Protein AF-A0A512J7B9-F1 (afdb_monomer)

Mean predicted aligned error: 11.19 Å

Foldseek 3Di:
DDDDDPDDPPPPPPLDPLVVLQVVLVVQLVVLCVQLVCLCPVPDPPSVVSNVVSNVVSVVSNVVSVVSSVVVVVVVPDPDVVVVVVVVD

Radius of gyration: 21.42 Å; Cα contacts (8 Å, |Δi|>4): 48; chains: 1; bounding box: 55×28×59 Å

Structure (mmCIF, N/CA/C/O backbone):
data_AF-A0A512J7B9-F1
#
_entry.id   AF-A0A512J7B9-F1
#
loop_
_atom_site.group_PDB
_atom_site.id
_atom_site.type_symbol
_atom_site.label_atom_id
_atom_site.label_alt_id
_atom_site.label_comp_id
_atom_site.label_asym_id
_atom_site.label_entity_id
_atom_site.label_seq_id
_atom_site.pdbx_PDB_ins_code
_atom_site.Cartn_x
_atom_site.Cartn_y
_atom_site.Cartn_z
_atom_site.occupancy
_atom_site.B_iso_or_equiv
_atom_site.auth_seq_id
_atom_site.auth_comp_id
_atom_site.auth_asym_id
_atom_site.auth_atom_id
_atom_site.pdbx_PDB_model_num
ATOM 1 N N . MET A 1 1 ? 42.222 -19.514 12.273 1.00 53.84 1 MET A N 1
ATOM 2 C CA . MET A 1 1 ? 40.834 -19.005 12.286 1.00 53.84 1 MET A CA 1
ATOM 3 C C . MET A 1 1 ? 40.562 -18.372 10.932 1.00 53.84 1 MET A C 1
ATOM 5 O O . MET A 1 1 ? 41.147 -17.340 10.642 1.00 53.84 1 MET A O 1
ATOM 9 N N . ALA A 1 2 ? 39.798 -19.042 10.068 1.00 57.25 2 ALA A N 1
ATOM 10 C CA . ALA A 1 2 ? 39.449 -18.520 8.748 1.00 57.25 2 ALA A CA 1
ATOM 11 C C . ALA A 1 2 ? 38.262 -17.555 8.880 1.00 57.25 2 ALA A C 1
ATOM 13 O O . ALA A 1 2 ? 37.232 -17.926 9.440 1.00 57.25 2 ALA A O 1
ATOM 14 N N . MET A 1 3 ? 38.426 -16.318 8.409 1.00 64.81 3 MET A N 1
ATOM 15 C CA . MET A 1 3 ? 37.335 -15.345 8.317 1.00 64.81 3 MET A CA 1
ATOM 16 C C . MET A 1 3 ? 36.333 -15.807 7.247 1.00 64.81 3 MET A C 1
ATOM 18 O O . MET A 1 3 ? 36.772 -16.224 6.172 1.00 64.81 3 MET A O 1
ATOM 22 N N . PRO A 1 4 ? 35.013 -15.747 7.498 1.00 69.62 4 PRO A N 1
ATOM 23 C CA . PRO A 1 4 ? 34.022 -16.063 6.479 1.00 69.62 4 PRO A CA 1
ATOM 24 C C . PRO A 1 4 ? 34.103 -15.038 5.342 1.00 69.62 4 PRO A C 1
ATOM 26 O O . PRO A 1 4 ? 34.229 -13.836 5.582 1.00 69.62 4 PRO A O 1
ATOM 29 N N . ALA A 1 5 ? 34.058 -15.534 4.106 1.00 72.88 5 ALA A N 1
ATOM 30 C CA . ALA A 1 5 ? 34.068 -14.714 2.901 1.00 72.88 5 ALA A CA 1
ATOM 31 C C . ALA A 1 5 ? 32.937 -13.663 2.939 1.00 72.88 5 ALA A C 1
ATOM 33 O O . ALA A 1 5 ? 31.844 -13.972 3.426 1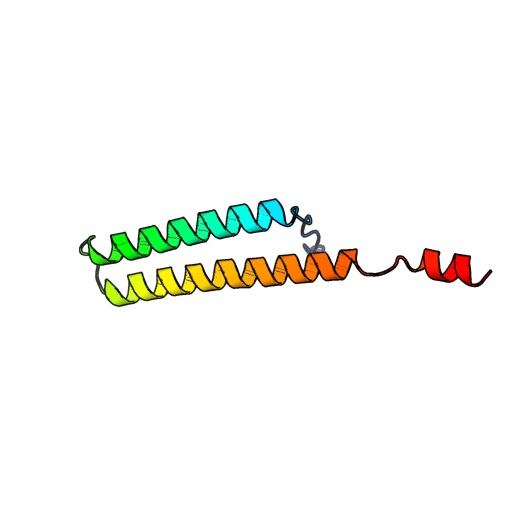.00 72.88 5 ALA A O 1
ATOM 34 N N . PRO A 1 6 ? 33.166 -12.435 2.435 1.00 69.81 6 PRO A N 1
ATOM 35 C CA . PRO A 1 6 ? 32.110 -11.437 2.336 1.00 69.81 6 PRO A CA 1
ATOM 36 C C . PRO A 1 6 ? 30.977 -11.982 1.460 1.00 69.81 6 PRO A C 1
ATOM 38 O O . PRO A 1 6 ? 31.218 -12.489 0.364 1.00 69.81 6 PRO A O 1
ATOM 41 N N . LEU A 1 7 ? 29.745 -11.899 1.969 1.00 69.75 7 LEU A N 1
ATOM 42 C CA . LEU A 1 7 ? 28.543 -12.265 1.224 1.00 69.75 7 LEU A CA 1
ATOM 43 C C . LEU A 1 7 ? 28.521 -11.494 -0.108 1.00 69.75 7 LEU A C 1
ATOM 45 O O . LEU A 1 7 ? 28.812 -10.293 -0.106 1.00 69.75 7 LEU A O 1
ATOM 49 N N . PRO A 1 8 ? 28.186 -12.146 -1.237 1.00 63.28 8 PRO A N 1
ATOM 50 C CA . PRO A 1 8 ? 28.045 -11.442 -2.502 1.00 63.28 8 PRO A CA 1
ATOM 51 C C . PRO A 1 8 ? 26.972 -10.353 -2.354 1.00 63.28 8 PRO A C 1
ATOM 53 O O . PRO A 1 8 ? 25.969 -10.575 -1.667 1.00 63.28 8 PRO A O 1
ATOM 56 N N . PRO A 1 9 ? 27.159 -9.169 -2.963 1.00 58.81 9 PRO A N 1
ATOM 57 C CA . PRO A 1 9 ? 26.160 -8.120 -2.886 1.00 58.81 9 PRO A CA 1
ATOM 58 C C . PRO A 1 9 ? 24.880 -8.630 -3.556 1.00 58.81 9 PRO A C 1
ATOM 60 O O . PRO A 1 9 ? 24.911 -9.087 -4.698 1.00 58.81 9 PRO A O 1
ATOM 63 N N . SER A 1 10 ? 23.759 -8.563 -2.836 1.00 56.41 10 SER A N 1
ATOM 64 C CA . SER A 1 10 ? 22.416 -8.999 -3.252 1.00 56.41 10 SER A CA 1
ATOM 65 C C . SER A 1 10 ? 21.820 -8.169 -4.407 1.00 56.41 10 SER A C 1
ATOM 67 O O . SER A 1 10 ? 20.617 -7.937 -4.465 1.00 56.41 10 SER A O 1
ATOM 69 N N . SER A 1 11 ? 22.654 -7.682 -5.323 1.00 50.62 11 SER A N 1
ATOM 70 C CA . SER A 1 11 ? 22.346 -6.701 -6.365 1.00 50.62 11 SER A CA 1
ATOM 71 C C . SER A 1 11 ? 21.714 -7.305 -7.615 1.00 50.62 11 SER A C 1
ATOM 73 O O . SER A 1 11 ? 21.778 -6.701 -8.679 1.00 50.62 11 SER A O 1
ATOM 75 N N . GLN A 1 12 ? 21.117 -8.488 -7.522 1.00 48.34 12 GLN A N 1
ATOM 76 C CA . GLN A 1 12 ? 20.246 -8.991 -8.578 1.00 48.34 12 GLN A CA 1
ATOM 77 C C . GLN A 1 12 ? 18.820 -8.628 -8.187 1.00 48.34 12 GLN A C 1
ATOM 79 O O . GLN A 1 12 ? 18.031 -9.456 -7.745 1.00 48.34 12 GLN A O 1
ATOM 84 N N . ILE A 1 13 ? 18.513 -7.334 -8.287 1.00 55.28 13 ILE A N 1
ATOM 85 C CA . ILE A 1 13 ? 17.122 -6.911 -8.382 1.00 55.28 13 ILE A CA 1
ATOM 86 C C . ILE A 1 13 ? 16.679 -7.435 -9.742 1.00 55.28 13 ILE A C 1
ATOM 88 O O . ILE A 1 13 ? 16.980 -6.814 -10.759 1.00 55.28 13 ILE A O 1
ATOM 92 N N . GLU A 1 14 ? 16.048 -8.609 -9.769 1.00 53.38 14 GLU A N 1
ATOM 93 C CA . GLU A 1 14 ? 15.297 -9.040 -10.942 1.00 53.38 14 GLU A CA 1
ATOM 94 C C . GLU A 1 14 ? 14.397 -7.870 -11.337 1.00 53.38 14 GLU A C 1
ATOM 96 O O . GLU A 1 14 ? 13.564 -7.404 -10.549 1.00 53.38 14 GLU A O 1
ATOM 101 N N . THR A 1 15 ? 14.642 -7.320 -12.522 1.00 57.94 15 THR A N 1
ATOM 102 C CA . THR A 1 15 ? 13.871 -6.217 -13.073 1.00 57.94 15 THR A CA 1
ATOM 103 C C . THR A 1 15 ? 12.475 -6.744 -13.368 1.00 57.94 15 THR A C 1
ATOM 105 O O . THR A 1 15 ? 12.188 -7.296 -14.427 1.00 57.94 15 THR A O 1
ATOM 108 N N . LEU A 1 16 ? 11.593 -6.637 -12.374 1.00 67.19 16 LEU A N 1
ATOM 109 C CA . LEU A 1 16 ? 10.180 -6.909 -12.567 1.00 67.19 16 LEU A CA 1
ATOM 110 C C . LEU A 1 16 ? 9.653 -5.918 -13.610 1.00 67.19 16 LEU A C 1
ATOM 112 O O . LEU A 1 16 ? 9.851 -4.718 -13.421 1.00 67.19 16 LEU A O 1
ATOM 116 N N . PRO A 1 17 ? 8.929 -6.382 -14.643 1.00 80.00 17 PRO A N 1
ATOM 117 C CA . PRO A 1 17 ? 8.309 -5.511 -15.628 1.00 80.00 17 PRO A CA 1
ATOM 118 C C . PRO A 1 17 ? 7.579 -4.334 -14.968 1.00 80.00 17 PRO A C 1
ATOM 120 O O . PRO A 1 17 ? 6.771 -4.549 -14.055 1.00 80.00 17 PRO A O 1
ATOM 123 N N . ALA A 1 18 ? 7.778 -3.111 -15.467 1.00 83.06 18 ALA A N 1
ATOM 124 C CA . ALA A 1 18 ? 7.122 -1.893 -14.970 1.00 83.06 18 ALA A CA 1
ATOM 125 C C . ALA A 1 18 ? 5.608 -2.054 -14.694 1.00 83.06 18 ALA A C 1
ATOM 127 O O . ALA A 1 18 ? 5.068 -1.516 -13.721 1.00 83.06 18 ALA A O 1
ATOM 128 N N . ALA A 1 19 ? 4.905 -2.831 -15.528 1.00 83.31 19 ALA A N 1
ATOM 129 C CA . ALA A 1 19 ? 3.486 -3.140 -15.357 1.00 83.31 19 ALA A CA 1
ATOM 130 C C . ALA A 1 19 ? 3.186 -3.919 -14.059 1.00 83.31 19 ALA A C 1
ATOM 132 O O . ALA A 1 19 ? 2.221 -3.597 -13.361 1.00 83.31 19 ALA A O 1
ATOM 133 N N . LEU A 1 20 ? 4.026 -4.897 -13.701 1.00 89.25 20 LEU A N 1
ATOM 134 C CA . LEU A 1 20 ? 3.907 -5.663 -12.457 1.00 89.25 20 LEU A CA 1
ATOM 135 C C . LEU A 1 20 ? 4.222 -4.794 -11.237 1.00 89.25 20 LEU A C 1
ATOM 137 O O . LEU A 1 20 ? 3.474 -4.829 -10.257 1.00 89.25 20 LEU A O 1
ATOM 141 N N . VAL A 1 21 ? 5.260 -3.954 -11.317 1.00 90.19 21 VAL A N 1
ATOM 142 C CA . VAL A 1 21 ? 5.610 -2.994 -10.253 1.00 90.19 21 VAL A CA 1
ATOM 143 C C . VAL A 1 21 ? 4.435 -2.055 -9.974 1.00 90.19 21 VAL A C 1
ATOM 145 O O . VAL A 1 21 ? 4.033 -1.871 -8.822 1.00 90.19 21 VAL A O 1
ATOM 148 N N . ARG A 1 22 ? 3.817 -1.511 -11.029 1.00 91.94 22 ARG A N 1
ATOM 149 C CA . ARG A 1 22 ? 2.635 -0.650 -10.909 1.00 91.94 22 ARG A CA 1
ATOM 150 C C . ARG A 1 22 ? 1.446 -1.392 -10.306 1.00 91.94 22 ARG A C 1
ATOM 152 O O . ARG A 1 22 ? 0.828 -0.875 -9.375 1.00 91.94 22 ARG A O 1
ATOM 159 N N . ALA A 1 23 ? 1.118 -2.579 -10.818 1.00 93.75 23 ALA A N 1
ATOM 160 C CA . ALA A 1 23 ? -0.012 -3.367 -10.332 1.00 93.75 23 ALA A CA 1
ATOM 161 C C . ALA A 1 23 ? 0.133 -3.683 -8.837 1.00 93.75 23 ALA A C 1
ATOM 163 O O . ALA A 1 23 ? -0.805 -3.481 -8.059 1.00 93.75 23 ALA A O 1
ATOM 164 N N . ARG A 1 24 ? 1.337 -4.087 -8.415 1.00 95.12 24 ARG A N 1
ATOM 165 C CA . ARG A 1 24 ? 1.627 -4.369 -7.011 1.00 95.12 24 ARG A CA 1
ATOM 166 C C . ARG A 1 24 ? 1.508 -3.124 -6.139 1.00 95.12 24 ARG A C 1
ATOM 168 O O . ARG A 1 24 ? 0.829 -3.162 -5.116 1.00 95.12 24 ARG A O 1
ATOM 175 N N . ALA A 1 25 ? 2.093 -2.010 -6.573 1.00 96.38 25 ALA A N 1
ATOM 176 C CA . ALA A 1 25 ? 2.035 -0.751 -5.839 1.00 96.38 25 ALA A CA 1
ATOM 177 C C . ALA A 1 25 ? 0.596 -0.246 -5.649 1.00 96.38 25 ALA A C 1
ATOM 179 O O . ALA A 1 25 ? 0.248 0.251 -4.577 1.00 96.38 25 ALA A O 1
ATOM 180 N N . VAL A 1 26 ? -0.264 -0.404 -6.661 1.00 97.31 26 VAL A N 1
ATOM 181 C CA . VAL A 1 26 ? -1.692 -0.063 -6.566 1.00 97.31 26 VAL A CA 1
ATOM 182 C C . VAL A 1 26 ? -2.414 -0.977 -5.574 1.00 97.31 26 VAL A C 1
ATOM 184 O O . VAL A 1 26 ? -3.181 -0.480 -4.746 1.00 97.31 26 VAL A O 1
ATOM 187 N N . ALA A 1 27 ? -2.156 -2.287 -5.611 1.00 98.06 27 ALA A N 1
ATOM 188 C CA . ALA A 1 27 ? -2.744 -3.239 -4.670 1.00 98.06 27 ALA A CA 1
ATOM 189 C C . ALA A 1 27 ? -2.353 -2.920 -3.214 1.00 98.06 27 ALA A C 1
ATOM 191 O O . ALA A 1 27 ? -3.225 -2.809 -2.346 1.00 98.06 27 ALA A O 1
ATOM 192 N N . ASP A 1 28 ? -1.065 -2.679 -2.959 1.00 97.88 28 ASP A N 1
ATOM 193 C CA . ASP A 1 28 ? -0.555 -2.331 -1.631 1.00 97.88 28 ASP A CA 1
ATOM 194 C C . ASP A 1 28 ? -1.110 -0.977 -1.153 1.00 97.88 28 ASP A C 1
ATOM 196 O O . ASP A 1 28 ? -1.573 -0.851 -0.015 1.00 97.88 28 ASP A O 1
ATOM 200 N N . ALA A 1 29 ? -1.178 0.028 -2.033 1.00 98.06 29 ALA A N 1
ATOM 201 C CA . ALA A 1 29 ? -1.789 1.318 -1.716 1.00 98.06 29 ALA A CA 1
ATOM 202 C C . ALA A 1 29 ? -3.286 1.194 -1.381 1.00 98.06 29 ALA A C 1
ATOM 204 O O . ALA A 1 29 ? -3.771 1.860 -0.462 1.00 98.06 29 ALA A O 1
ATOM 205 N N . ASN A 1 30 ? -4.028 0.337 -2.085 1.00 98.38 30 ASN A N 1
ATOM 206 C CA . ASN A 1 30 ? -5.439 0.080 -1.798 1.00 98.38 30 ASN A CA 1
ATOM 207 C C . ASN A 1 30 ? -5.625 -0.622 -0.450 1.00 98.38 30 ASN A C 1
ATOM 209 O O . ASN A 1 30 ? -6.485 -0.207 0.331 1.00 98.38 30 ASN A O 1
ATOM 213 N N . ARG A 1 31 ? -4.778 -1.606 -0.127 1.00 98.38 31 ARG A N 1
ATOM 214 C CA . ARG A 1 31 ? -4.770 -2.253 1.192 1.00 98.38 31 ARG A CA 1
ATOM 215 C C . ARG A 1 31 ? -4.505 -1.244 2.310 1.00 98.38 31 ARG A C 1
ATOM 217 O O . ARG A 1 31 ? -5.226 -1.226 3.303 1.00 98.38 31 ARG A O 1
ATOM 224 N N . LEU A 1 32 ? -3.534 -0.351 2.131 1.00 98.44 32 LEU A N 1
ATOM 225 C CA . LEU A 1 32 ? -3.221 0.704 3.101 1.00 98.44 32 LEU A CA 1
ATOM 226 C C . LEU A 1 32 ? -4.370 1.710 3.263 1.00 98.44 32 LEU A C 1
ATOM 228 O O . LEU A 1 32 ? -4.704 2.106 4.378 1.00 98.44 32 LEU A O 1
ATOM 232 N N . ARG A 1 33 ? -5.045 2.089 2.173 1.00 98.25 33 ARG A N 1
ATOM 233 C CA . ARG A 1 33 ? -6.250 2.934 2.240 1.00 98.25 33 ARG A CA 1
ATOM 234 C C . ARG A 1 33 ? -7.402 2.240 2.967 1.00 98.25 33 ARG A C 1
ATOM 236 O O . ARG A 1 33 ? -8.128 2.908 3.699 1.00 98.25 33 ARG A O 1
ATOM 243 N N . ALA A 1 34 ? -7.565 0.930 2.791 1.00 98.25 34 ALA A N 1
ATOM 244 C CA . ALA A 1 34 ? -8.551 0.149 3.532 1.00 98.25 34 ALA A CA 1
ATOM 245 C C . ALA A 1 34 ? -8.222 0.123 5.032 1.00 98.25 34 ALA A C 1
ATOM 247 O O . ALA A 1 34 ? -9.091 0.435 5.843 1.00 98.25 34 ALA A O 1
ATOM 248 N N . LEU A 1 35 ? -6.959 -0.117 5.397 1.00 97.50 35 LEU A N 1
ATOM 249 C CA . LEU A 1 35 ? -6.493 -0.039 6.787 1.00 97.50 35 LEU A CA 1
ATOM 250 C C . LEU A 1 35 ? -6.743 1.341 7.401 1.00 97.50 35 LEU A C 1
ATOM 252 O O . LEU A 1 35 ? -7.166 1.426 8.547 1.00 97.50 35 LEU A O 1
ATOM 256 N N . ALA A 1 36 ? -6.574 2.423 6.636 1.00 97.88 36 ALA A N 1
ATOM 257 C CA . ALA A 1 36 ? -6.891 3.765 7.116 1.00 97.88 36 ALA A CA 1
ATOM 258 C C . ALA A 1 36 ? -8.384 3.961 7.438 1.00 97.88 36 ALA A C 1
ATOM 260 O O . ALA A 1 36 ? -8.718 4.750 8.314 1.00 97.88 36 ALA A O 1
ATOM 261 N N . ARG A 1 37 ? -9.290 3.271 6.730 1.00 97.50 37 ARG A N 1
ATOM 262 C CA . ARG A 1 37 ? -10.734 3.298 7.024 1.00 97.50 37 ARG A CA 1
ATOM 263 C C . ARG A 1 37 ? -11.068 2.453 8.249 1.00 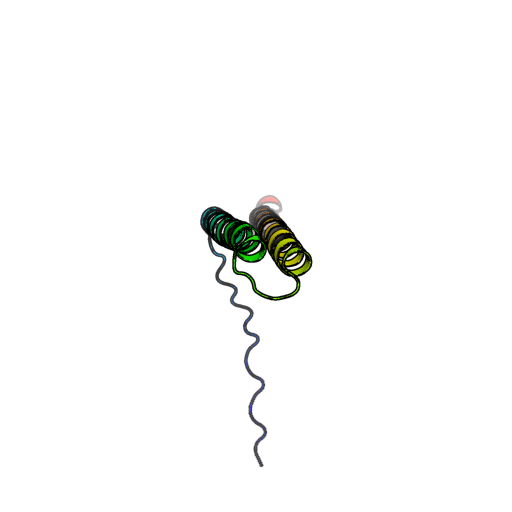97.50 37 ARG A C 1
ATOM 265 O O . ARG A 1 37 ? -11.882 2.879 9.060 1.00 97.50 37 ARG A O 1
ATOM 272 N N . VAL A 1 38 ? -10.439 1.284 8.373 1.00 97.75 38 VAL A N 1
ATOM 273 C CA . VAL A 1 38 ? -10.607 0.382 9.524 1.00 97.75 38 VAL A CA 1
ATOM 274 C C . VAL A 1 38 ? -10.092 1.036 10.802 1.00 97.75 38 VAL A C 1
ATOM 276 O O . VAL A 1 38 ? -10.787 0.999 11.808 1.00 97.75 38 VAL A O 1
ATOM 279 N N . ALA A 1 39 ? -8.951 1.724 10.740 1.00 97.69 39 ALA A N 1
ATOM 280 C CA . ALA A 1 39 ? -8.357 2.403 11.887 1.00 97.69 39 ALA A CA 1
ATOM 281 C C . ALA A 1 39 ? -9.292 3.426 12.546 1.00 97.69 39 ALA A C 1
ATOM 283 O O . ALA A 1 39 ? -9.169 3.668 13.733 1.00 97.69 39 ALA A O 1
ATOM 284 N N . LEU A 1 40 ? -10.231 4.011 11.796 1.00 96.50 40 LEU A N 1
ATOM 285 C CA . LEU A 1 40 ? -11.214 4.965 12.323 1.00 96.50 40 LEU A CA 1
ATOM 286 C C . LEU A 1 40 ? -12.456 4.294 12.934 1.00 96.50 40 LEU A C 1
ATOM 288 O O . LEU A 1 40 ? -13.369 4.989 13.367 1.00 96.50 40 LEU A O 1
ATOM 292 N N . ARG A 1 41 ? -12.546 2.960 12.898 1.00 96.19 41 ARG A N 1
ATOM 293 C CA . ARG A 1 41 ? -13.751 2.189 13.253 1.00 96.19 41 ARG A CA 1
ATOM 294 C C . ARG A 1 41 ? -13.484 1.011 14.186 1.00 96.19 41 ARG A C 1
ATOM 296 O O . ARG A 1 41 ? -14.427 0.488 14.760 1.00 96.19 41 ARG A O 1
ATOM 303 N N . ASP A 1 42 ? -12.235 0.577 14.314 1.00 95.81 42 ASP A N 1
ATOM 304 C CA . ASP A 1 42 ? -11.859 -0.638 15.045 1.00 95.81 42 ASP A CA 1
ATOM 305 C C . ASP A 1 42 ? -11.704 -0.442 16.563 1.00 95.81 42 ASP A C 1
ATOM 307 O O . ASP A 1 42 ? -11.441 -1.408 17.274 1.00 95.81 42 ASP A O 1
ATOM 311 N N . GLY A 1 43 ? -11.872 0.785 17.070 1.00 94.69 43 GLY A N 1
ATOM 312 C CA . GLY A 1 43 ? -11.795 1.096 18.502 1.00 94.69 43 GLY A CA 1
ATOM 313 C C . GLY A 1 43 ? -10.381 1.033 19.092 1.00 94.69 43 GLY A C 1
ATOM 314 O O . GLY A 1 43 ? -10.218 1.194 20.300 1.00 94.69 43 GLY A O 1
ATOM 315 N N . ALA A 1 44 ? -9.353 0.816 18.267 1.00 94.38 44 ALA A N 1
ATOM 316 C CA . ALA A 1 44 ? -7.969 0.818 18.721 1.00 94.38 44 ALA A CA 1
ATOM 317 C C . ALA A 1 44 ? -7.450 2.255 18.949 1.00 94.38 44 ALA A C 1
ATOM 319 O O . ALA A 1 44 ? -7.932 3.207 18.327 1.00 94.38 44 ALA A O 1
ATOM 320 N N . PRO A 1 45 ? -6.453 2.433 19.834 1.00 97.06 45 PRO A N 1
ATOM 321 C CA . PRO A 1 45 ? -5.985 3.754 20.240 1.00 97.06 45 PRO A CA 1
ATOM 322 C C . PRO A 1 45 ? -5.392 4.557 19.076 1.00 97.06 45 PRO A C 1
ATOM 324 O O . PRO A 1 45 ? -4.813 4.002 18.138 1.00 97.06 45 PRO A O 1
ATOM 327 N N . MET A 1 46 ? -5.493 5.885 19.185 1.00 97.06 46 MET A N 1
ATOM 328 C CA . MET A 1 46 ? -4.970 6.861 18.214 1.00 97.06 46 MET A CA 1
ATOM 329 C C . MET A 1 46 ? -5.444 6.605 16.764 1.00 97.06 46 MET A C 1
ATOM 331 O O . MET A 1 46 ? -4.616 6.486 15.846 1.00 97.06 46 MET A O 1
ATOM 335 N N . PRO A 1 47 ? -6.764 6.497 16.530 1.00 97.25 47 PRO A N 1
ATOM 336 C CA . PRO A 1 47 ? -7.314 6.121 15.230 1.00 97.25 47 PRO A CA 1
ATOM 337 C C . PRO A 1 47 ? -6.924 7.106 14.112 1.00 97.25 47 PRO A C 1
ATOM 339 O O . PRO A 1 47 ? -6.614 6.690 12.990 1.00 97.25 47 PRO A O 1
ATOM 342 N N . GLU A 1 48 ? -6.836 8.405 14.412 1.00 97.75 48 GLU A N 1
ATOM 343 C CA . GLU A 1 48 ? -6.454 9.456 13.464 1.00 97.75 48 GLU A CA 1
ATOM 344 C C . GLU A 1 48 ? -5.003 9.301 13.003 1.00 97.75 48 GLU A C 1
ATOM 346 O O . GLU A 1 48 ? -4.726 9.360 11.801 1.00 97.75 48 GLU A O 1
ATOM 351 N N . LEU A 1 49 ? -4.080 9.053 13.941 1.00 98.06 49 LEU A N 1
ATOM 352 C CA . LEU A 1 49 ? -2.656 8.873 13.647 1.00 98.06 49 LEU A CA 1
ATOM 353 C C . LEU A 1 49 ? -2.427 7.613 12.808 1.00 98.06 49 LEU A C 1
ATOM 355 O O . LEU A 1 49 ? -1.693 7.643 11.819 1.00 98.06 49 LEU A O 1
ATOM 359 N N . ARG A 1 50 ? -3.098 6.510 13.153 1.00 98.06 50 ARG A N 1
ATOM 360 C CA . ARG A 1 50 ? -3.044 5.255 12.389 1.00 98.06 50 ARG A CA 1
ATOM 361 C C . ARG A 1 50 ? -3.574 5.446 10.970 1.00 98.06 50 ARG A C 1
ATOM 363 O O . ARG A 1 50 ? -2.915 5.046 10.007 1.00 98.06 50 ARG A O 1
ATOM 370 N N . ALA A 1 51 ? -4.715 6.118 10.820 1.00 98.31 51 ALA A N 1
ATOM 371 C CA . ALA A 1 51 ? -5.281 6.423 9.512 1.00 98.31 51 ALA A CA 1
ATOM 372 C C . ALA A 1 51 ? -4.371 7.349 8.689 1.00 98.31 51 ALA A C 1
ATOM 374 O O . ALA A 1 51 ? -4.188 7.138 7.487 1.00 98.31 51 ALA A O 1
ATOM 375 N N . PHE A 1 52 ? -3.770 8.358 9.321 1.00 98.44 52 PHE A N 1
ATOM 376 C CA . PHE A 1 52 ? -2.809 9.252 8.683 1.00 98.44 52 PHE A CA 1
ATOM 377 C C . PHE A 1 52 ? -1.566 8.498 8.199 1.00 98.44 52 PHE A C 1
ATOM 379 O O . PHE A 1 52 ? -1.211 8.606 7.022 1.00 98.44 52 PHE A O 1
ATOM 386 N N . ASN A 1 53 ? -0.961 7.676 9.061 1.00 98.19 53 ASN A N 1
ATOM 387 C CA . ASN A 1 53 ? 0.220 6.876 8.740 1.00 98.19 53 ASN A CA 1
ATOM 388 C C . ASN A 1 53 ? -0.050 5.900 7.594 1.00 98.19 53 ASN A C 1
ATOM 390 O O . ASN A 1 53 ? 0.745 5.822 6.658 1.00 98.19 53 ASN A O 1
ATOM 394 N N . ALA A 1 54 ? -1.199 5.222 7.598 1.00 98.31 54 ALA A N 1
ATOM 395 C CA . ALA A 1 54 ? -1.583 4.317 6.519 1.00 98.31 54 ALA A CA 1
ATOM 396 C C . ALA A 1 54 ? -1.757 5.055 5.175 1.00 98.31 54 ALA A C 1
ATOM 398 O O . ALA A 1 5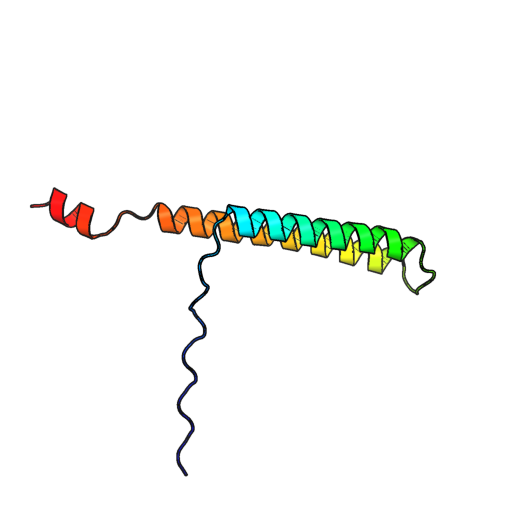4 ? -1.255 4.606 4.142 1.00 98.31 54 ALA A O 1
ATOM 399 N N . ARG A 1 55 ? -2.386 6.240 5.167 1.00 98.44 55 ARG A N 1
ATOM 400 C CA . ARG A 1 55 ? -2.481 7.076 3.953 1.00 98.44 55 ARG A CA 1
ATOM 401 C C . ARG A 1 55 ? -1.111 7.580 3.490 1.00 98.44 55 ARG A C 1
ATOM 403 O O . ARG A 1 55 ? -0.859 7.616 2.287 1.00 98.44 55 ARG A O 1
ATOM 410 N N . ALA A 1 56 ? -0.236 7.972 4.414 1.00 98.50 56 ALA A N 1
ATOM 411 C CA . ALA A 1 56 ? 1.122 8.410 4.101 1.00 98.50 56 ALA A CA 1
ATOM 412 C C . ALA A 1 56 ? 1.957 7.273 3.498 1.00 98.50 56 ALA A C 1
ATOM 414 O O . ALA A 1 56 ? 2.612 7.476 2.477 1.00 98.5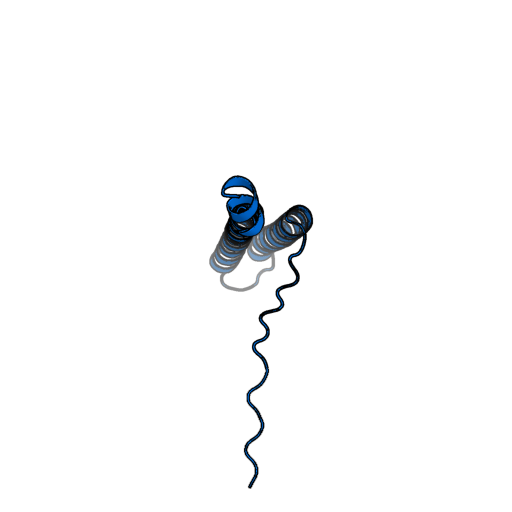0 56 ALA A O 1
ATOM 415 N N . ALA A 1 57 ? 1.867 6.069 4.064 1.00 98.25 57 ALA A N 1
ATOM 416 C CA . ALA A 1 57 ? 2.488 4.870 3.514 1.00 98.25 57 ALA A CA 1
ATOM 417 C C . ALA A 1 57 ? 1.977 4.576 2.094 1.00 98.25 57 ALA A C 1
ATOM 419 O O . ALA A 1 57 ? 2.786 4.355 1.198 1.00 98.25 57 ALA A O 1
ATOM 420 N N . ALA A 1 58 ? 0.664 4.680 1.849 1.00 98.25 58 ALA A N 1
ATOM 421 C CA . ALA A 1 58 ? 0.097 4.469 0.514 1.00 98.25 58 ALA A CA 1
ATOM 422 C C . ALA A 1 58 ? 0.686 5.439 -0.524 1.00 98.25 58 ALA A C 1
ATOM 424 O O . ALA A 1 58 ? 1.025 5.033 -1.633 1.00 98.25 58 ALA A O 1
ATOM 425 N N . ARG A 1 59 ? 0.855 6.720 -0.159 1.00 98.38 59 ARG A N 1
ATOM 426 C CA . ARG A 1 59 ? 1.507 7.713 -1.031 1.00 98.38 59 ARG A CA 1
ATOM 427 C C . ARG A 1 59 ? 2.969 7.364 -1.303 1.00 98.38 59 ARG A C 1
ATOM 429 O O . ARG A 1 59 ? 3.400 7.461 -2.446 1.00 98.38 59 ARG A O 1
ATOM 436 N N . ARG A 1 60 ? 3.714 6.936 -0.278 1.00 98.19 60 ARG A N 1
ATOM 437 C CA . ARG A 1 60 ? 5.127 6.540 -0.411 1.00 98.19 60 ARG A CA 1
ATOM 438 C C . ARG A 1 60 ? 5.304 5.331 -1.324 1.00 98.19 60 ARG A C 1
ATOM 440 O O . ARG A 1 60 ? 6.187 5.365 -2.166 1.00 98.19 60 ARG A O 1
ATOM 447 N N . VAL A 1 61 ? 4.447 4.315 -1.209 1.00 97.19 61 VAL A N 1
ATOM 448 C CA . VAL A 1 61 ? 4.476 3.130 -2.087 1.00 97.19 61 VAL A CA 1
ATOM 449 C C . VAL A 1 61 ? 4.297 3.530 -3.551 1.00 97.19 61 VAL A C 1
ATOM 451 O O . VAL A 1 61 ? 5.084 3.124 -4.402 1.00 97.19 61 VAL A O 1
ATOM 454 N N . LEU A 1 62 ? 3.307 4.377 -3.846 1.00 97.06 62 LEU A N 1
ATOM 455 C CA . LEU A 1 62 ? 3.066 4.850 -5.212 1.00 97.06 62 LEU A CA 1
ATOM 456 C C . LEU A 1 62 ? 4.218 5.718 -5.737 1.00 97.06 62 LEU A C 1
ATOM 458 O O . LEU A 1 62 ? 4.628 5.558 -6.884 1.00 97.06 62 LEU A O 1
ATOM 462 N N . ALA A 1 63 ? 4.758 6.612 -4.905 1.00 97.38 63 ALA A N 1
ATOM 463 C CA . ALA A 1 63 ? 5.905 7.441 -5.270 1.00 97.38 63 ALA A CA 1
ATOM 464 C C . ALA A 1 63 ? 7.158 6.593 -5.539 1.00 97.38 63 ALA A C 1
ATOM 466 O O . ALA A 1 63 ? 7.847 6.809 -6.530 1.00 97.38 63 ALA A O 1
ATOM 467 N N . HIS A 1 64 ? 7.418 5.589 -4.703 1.00 94.81 64 HIS A N 1
ATOM 468 C CA . HIS A 1 64 ? 8.536 4.669 -4.882 1.00 94.81 64 HIS A CA 1
ATOM 469 C C . HIS A 1 64 ? 8.405 3.858 -6.175 1.00 94.81 64 HIS A C 1
ATOM 471 O O . HIS A 1 64 ? 9.351 3.782 -6.951 1.00 94.81 64 HIS A O 1
ATOM 477 N N . ALA A 1 65 ? 7.216 3.321 -6.457 1.00 94.88 65 ALA A N 1
ATOM 478 C CA . ALA A 1 65 ? 6.953 2.605 -7.702 1.00 94.88 65 ALA A CA 1
ATOM 479 C C . ALA A 1 65 ? 7.177 3.487 -8.935 1.00 94.88 65 ALA A C 1
ATOM 481 O O . ALA A 1 65 ? 7.732 3.029 -9.929 1.00 94.88 65 ALA A O 1
ATOM 482 N N . ARG A 1 66 ? 6.788 4.765 -8.862 1.00 94.12 66 ARG A N 1
ATOM 483 C CA . ARG A 1 66 ? 7.060 5.739 -9.921 1.00 94.12 66 ARG A CA 1
ATOM 484 C C . ARG A 1 66 ? 8.560 5.916 -10.159 1.00 94.12 66 ARG A C 1
ATOM 486 O O . ARG A 1 66 ? 8.986 5.804 -11.300 1.00 94.12 66 ARG A O 1
ATOM 493 N N . ILE A 1 67 ? 9.342 6.113 -9.098 1.00 93.88 67 ILE A N 1
ATOM 494 C CA . ILE A 1 67 ? 10.804 6.261 -9.190 1.00 93.88 67 ILE A CA 1
ATOM 495 C C . ILE A 1 67 ? 11.450 5.008 -9.795 1.00 93.88 67 ILE A C 1
ATOM 497 O O . ILE A 1 67 ? 12.3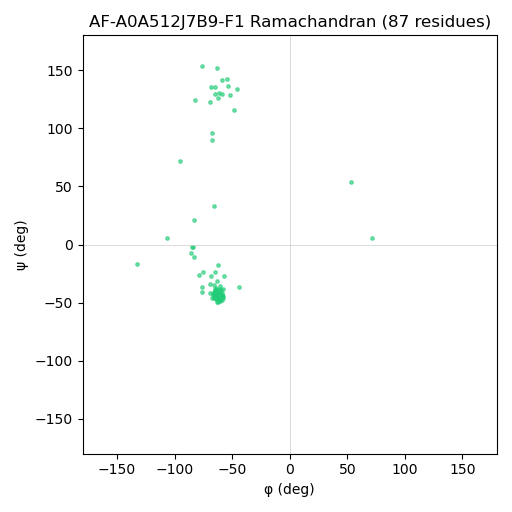49 5.125 -10.623 1.00 93.88 67 ILE A O 1
ATOM 501 N N . LEU A 1 68 ? 10.998 3.810 -9.409 1.00 90.75 68 LEU A N 1
ATOM 502 C CA . LEU A 1 68 ? 11.509 2.559 -9.977 1.00 90.75 68 LEU A CA 1
ATOM 503 C C . LEU A 1 68 ? 11.226 2.450 -11.479 1.00 90.75 68 LEU A C 1
ATOM 505 O O . LEU A 1 68 ? 12.142 2.157 -12.238 1.00 90.75 68 LEU A O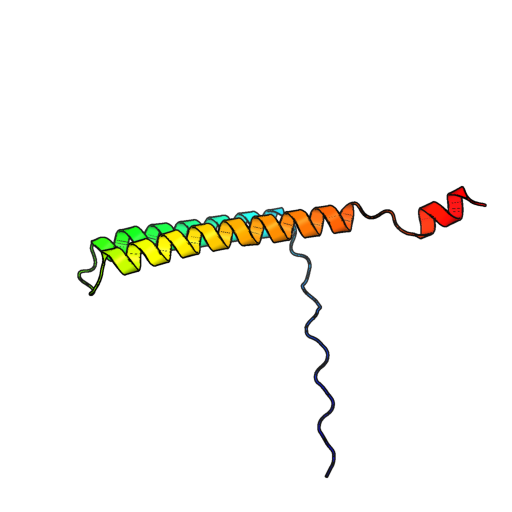 1
ATOM 509 N N . MET A 1 69 ? 9.997 2.749 -11.909 1.00 89.56 69 MET A N 1
ATOM 510 C CA . MET A 1 69 ? 9.639 2.733 -13.333 1.00 89.56 69 MET A CA 1
ATOM 511 C C . MET A 1 69 ? 10.419 3.784 -14.139 1.00 89.56 69 MET A C 1
ATOM 513 O O . MET A 1 69 ? 10.828 3.512 -15.260 1.00 89.56 69 MET A O 1
ATOM 517 N N . GLU A 1 70 ? 10.637 4.981 -13.584 1.00 90.50 70 GLU A N 1
ATOM 518 C CA . GLU A 1 70 ? 11.435 6.033 -14.234 1.00 90.50 70 GLU A CA 1
ATOM 519 C C . GLU A 1 70 ? 12.905 5.613 -14.387 1.00 90.50 70 GLU A C 1
ATOM 521 O O . GLU A 1 70 ? 13.515 5.873 -15.422 1.00 90.50 70 GLU A O 1
ATOM 526 N N . ARG A 1 71 ? 13.464 4.913 -13.390 1.00 88.25 71 ARG A N 1
ATOM 527 C CA . ARG A 1 71 ? 14.819 4.346 -13.465 1.00 88.25 71 ARG A CA 1
ATOM 528 C C . ARG A 1 71 ? 14.930 3.231 -14.498 1.00 88.25 71 ARG A C 1
ATOM 530 O O . ARG A 1 71 ? 15.894 3.226 -15.251 1.00 88.25 71 ARG A O 1
ATOM 537 N N . GLU A 1 72 ? 13.958 2.325 -14.545 1.00 85.31 72 GLU A N 1
ATOM 538 C CA . GLU A 1 72 ? 13.902 1.255 -15.548 1.00 85.31 72 GLU A CA 1
ATOM 539 C C . GLU A 1 72 ? 13.810 1.845 -16.961 1.00 85.31 72 GLU A C 1
ATOM 541 O O . GLU A 1 72 ? 14.606 1.491 -17.825 1.00 85.31 72 GLU A O 1
ATOM 546 N N . ALA A 1 73 ? 12.928 2.828 -17.175 1.00 84.44 73 ALA A N 1
ATOM 547 C CA . ALA A 1 73 ? 12.815 3.528 -18.452 1.00 84.44 73 ALA A CA 1
ATOM 548 C C . ALA A 1 73 ? 14.134 4.210 -18.857 1.00 84.44 73 ALA A C 1
ATOM 550 O O . ALA A 1 73 ? 14.556 4.1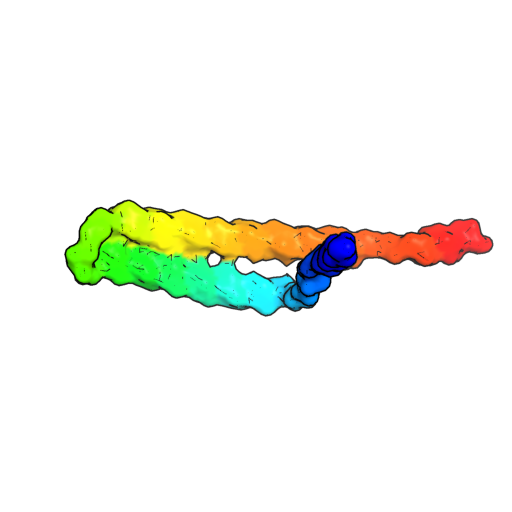04 -20.008 1.00 84.44 73 ALA A O 1
ATOM 551 N N . ALA A 1 74 ? 14.815 4.871 -17.914 1.00 84.81 74 ALA A N 1
ATOM 552 C CA . ALA A 1 74 ? 16.110 5.500 -18.163 1.00 84.81 74 ALA A CA 1
ATOM 553 C C . ALA A 1 74 ? 17.217 4.482 -18.485 1.00 84.81 74 ALA A C 1
ATOM 555 O O . ALA A 1 74 ? 18.083 4.777 -19.304 1.00 84.81 74 ALA A O 1
ATOM 556 N N . GLU A 1 75 ? 17.192 3.297 -17.869 1.00 82.38 75 GLU A N 1
ATOM 557 C CA . GLU A 1 75 ? 18.121 2.207 -18.179 1.00 82.38 75 GLU A CA 1
ATOM 558 C C . GLU A 1 75 ? 17.868 1.657 -19.588 1.00 82.38 75 GLU A C 1
ATOM 560 O O . GLU A 1 75 ? 18.801 1.565 -20.376 1.00 82.38 75 GLU A O 1
ATOM 565 N N . THR A 1 76 ? 16.606 1.405 -19.955 1.00 79.94 76 THR A N 1
ATOM 566 C CA . THR A 1 76 ? 16.246 0.928 -21.305 1.00 79.94 76 THR A CA 1
ATOM 567 C C . THR A 1 76 ? 16.532 1.941 -22.415 1.00 79.94 76 THR A C 1
ATOM 569 O O . THR A 1 76 ? 16.680 1.560 -23.570 1.00 79.94 76 THR A O 1
ATOM 572 N N . ALA A 1 77 ? 16.597 3.233 -22.082 1.00 78.25 77 ALA A N 1
ATOM 573 C CA . ALA A 1 77 ? 16.893 4.299 -23.033 1.00 78.25 77 ALA A CA 1
ATOM 574 C C . ALA A 1 77 ? 18.399 4.537 -23.235 1.00 78.25 77 ALA A C 1
ATOM 576 O O . ALA A 1 77 ? 18.765 5.337 -24.100 1.00 78.25 77 ALA A O 1
ATOM 577 N N . ARG A 1 78 ? 19.284 3.894 -22.453 1.00 73.56 78 ARG A N 1
ATOM 578 C CA . ARG A 1 78 ? 20.727 4.000 -22.697 1.00 73.56 78 ARG A CA 1
ATOM 579 C C . ARG A 1 78 ? 21.068 3.269 -23.997 1.00 73.56 78 ARG A C 1
ATOM 581 O O . ARG A 1 78 ? 20.796 2.075 -24.093 1.00 73.56 78 ARG A O 1
ATOM 588 N N . PRO A 1 79 ? 21.671 3.947 -24.987 1.00 63.47 79 PRO A N 1
ATOM 589 C CA . PRO A 1 79 ? 22.146 3.265 -26.178 1.00 63.47 79 PRO A CA 1
ATOM 590 C C . PRO A 1 79 ? 23.268 2.298 -25.788 1.00 63.47 79 PRO A C 1
ATOM 592 O O . PRO A 1 79 ? 24.214 2.685 -25.099 1.00 63.47 79 PRO A O 1
ATOM 595 N N . GLU A 1 80 ? 23.148 1.046 -26.229 1.00 60.75 80 GLU A N 1
ATOM 596 C CA . GLU A 1 80 ? 24.208 0.042 -26.132 1.00 60.75 80 GLU A CA 1
ATOM 597 C C . GLU A 1 80 ? 25.513 0.620 -26.719 1.00 60.75 80 GLU A C 1
ATOM 599 O O . GLU A 1 80 ? 25.501 1.146 -27.839 1.00 60.75 80 GLU A O 1
ATOM 604 N N . PRO A 1 81 ? 26.651 0.555 -26.001 1.00 61.44 81 PRO A N 1
ATOM 605 C CA . PRO A 1 81 ? 27.907 1.173 -26.436 1.00 61.44 81 PRO A CA 1
ATOM 606 C C . PRO A 1 81 ? 28.447 0.589 -27.752 1.00 61.44 81 PRO A C 1
ATOM 608 O O . PRO A 1 81 ? 29.264 1.221 -28.419 1.00 61.44 81 PRO A O 1
ATOM 611 N N . THR A 1 82 ? 27.972 -0.586 -28.162 1.00 58.56 82 THR A N 1
ATOM 612 C CA . THR A 1 82 ? 28.302 -1.221 -29.442 1.00 58.56 82 THR A CA 1
ATOM 613 C C . THR A 1 82 ? 27.711 -0.488 -30.648 1.00 58.56 82 THR A C 1
ATOM 615 O O . THR A 1 82 ? 28.386 -0.383 -31.667 1.00 58.56 82 THR A O 1
ATOM 618 N N . ALA A 1 83 ? 26.525 0.121 -30.532 1.00 55.62 83 ALA A N 1
ATOM 619 C CA . ALA A 1 83 ? 25.901 0.853 -31.642 1.00 55.62 83 ALA A CA 1
ATOM 620 C C . ALA A 1 83 ? 26.657 2.146 -32.006 1.00 55.62 83 ALA A C 1
ATOM 622 O O . ALA A 1 83 ? 26.630 2.585 -33.152 1.00 55.62 83 ALA A O 1
ATOM 623 N N . LEU A 1 84 ? 27.363 2.747 -31.041 1.00 56.03 84 LEU A N 1
ATOM 624 C CA . LEU A 1 84 ? 28.237 3.900 -31.284 1.00 56.03 84 LEU A CA 1
ATOM 625 C C . LEU A 1 84 ? 29.588 3.491 -31.890 1.00 56.03 84 LEU A C 1
ATOM 627 O O . LEU A 1 84 ? 30.192 4.291 -32.598 1.00 56.03 84 LEU A O 1
ATOM 631 N N . ALA A 1 85 ? 30.047 2.261 -31.639 1.00 58.88 85 ALA A N 1
ATOM 632 C CA . ALA A 1 85 ? 31.267 1.725 -32.237 1.00 58.88 85 ALA A CA 1
ATOM 633 C C . ALA A 1 85 ? 31.061 1.310 -33.706 1.00 58.88 85 ALA A C 1
ATOM 635 O O . ALA A 1 85 ? 31.946 1.537 -34.523 1.00 58.88 85 ALA A O 1
ATOM 636 N N . GLU A 1 86 ? 29.890 0.770 -34.060 1.00 55.06 86 GLU A N 1
ATOM 637 C CA . GLU A 1 86 ? 29.563 0.387 -35.445 1.00 55.06 86 GLU A CA 1
ATOM 638 C C . GLU A 1 86 ? 29.243 1.581 -36.356 1.00 55.06 86 GLU A C 1
ATOM 640 O O . GLU A 1 86 ? 29.428 1.487 -37.562 1.00 55.06 86 GLU A O 1
ATOM 645 N N . LEU A 1 87 ? 28.808 2.721 -35.805 1.00 58.69 87 LEU A N 1
ATOM 646 C CA . LEU A 1 87 ? 28.590 3.947 -36.589 1.00 58.69 87 LEU A CA 1
ATOM 647 C C . LEU A 1 87 ? 29.870 4.774 -36.816 1.00 58.69 87 LEU A C 1
ATOM 649 O O . LEU A 1 87 ? 29.843 5.747 -37.568 1.00 58.69 87 LEU A O 1
ATOM 653 N N . ALA A 1 88 ? 30.959 4.428 -36.125 1.00 59.97 88 ALA A N 1
ATOM 654 C CA . ALA A 1 88 ? 32.255 5.101 -36.204 1.00 59.97 88 ALA A CA 1
ATOM 655 C C . ALA A 1 88 ? 33.316 4.288 -36.979 1.00 59.97 88 ALA A C 1
ATOM 657 O O . ALA A 1 88 ? 34.476 4.706 -37.016 1.00 59.97 88 ALA A O 1
ATOM 658 N N . ALA A 1 89 ? 32.925 3.153 -37.571 1.00 51.75 89 ALA A N 1
ATOM 659 C CA . ALA A 1 89 ? 33.738 2.297 -38.441 1.00 51.75 89 ALA A CA 1
ATOM 660 C C . ALA A 1 89 ? 33.284 2.426 -39.903 1.00 51.75 89 ALA A C 1
ATOM 662 O O . ALA A 1 89 ? 34.171 2.395 -40.786 1.00 51.75 89 ALA A O 1
#

Sequence (89 aa):
MAMPAPLPPSSQIETLPAALVRARAVADANRLRALARVALRDGAPMPELRAFNARAAARRVLAHARILMEREAAETARPEPTALAELAA

Solvent-accessible surface area (backbone atoms only — not comparable to full-atom values): 5200 Å² total; per-residue (Å²): 136,85,79,81,75,81,78,77,80,85,77,76,71,76,81,64,55,58,68,58,46,48,53,50,26,51,52,54,26,50,53,25,49,49,49,22,56,44,31,70,68,69,82,53,84,64,25,67,59,50,18,49,51,26,45,52,49,23,53,50,44,45,52,50,40,50,55,51,40,54,50,51,53,55,58,74,66,54,77,62,73,62,65,63,53,66,74,73,110

Nearest PDB structures (foldseek):
  7ytj-assembly1_A  TM=7.668E-01  e=2.841E+00  Saccharomyces cerevisiae

pLDDT: mean 83.45, std 16.89, range [48.34, 98.5]

Organism: NCBI:txid944322

Secondary structure (DSSP, 8-state):
-PPPPPPPP--------HHHHHHHHHHHHHHHHHHHHHTTTS--S-HHHHHHHHHHHHHHHHHHHHHHHHHHHHHHTSPPHHHHHHTT-

=== Feature glossary ===
Feature key, reading from the visual/contextual features back to the raw sequence:

Rendered structure images. Structure images are PyMOL renders from six orthogonal camera directions. Cartoon representation draws helices as coils and strands as arrows; sticks shows the backbone as bonds; surface s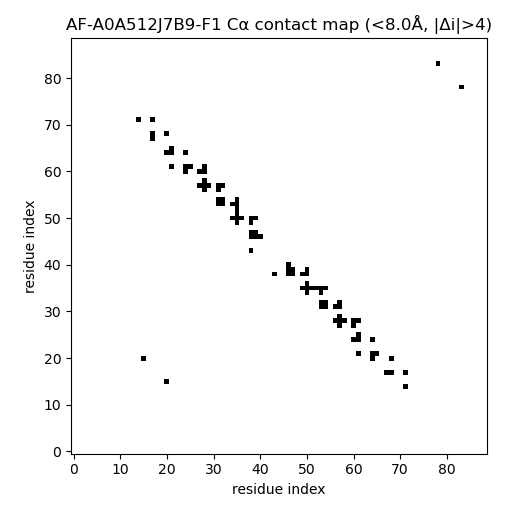hows the solvent-excluded envelope. Rainbow coloring maps sequence position to hue (blue→red, N→C); chain coloring assigns a distinct color per polypeptide.

Contact-map, Ramachandran, and PAE plots. Three diagnostic plots accompany the record. The Cα contact map visualizes the tertiary structure as a 2D adjacency matrix (8 Å cutoff, sequence-local contacts suppressed). The Ramachandran plot shows the distribution of backbone (φ, ψ) torsions, with points in the α and β basins reflecting secondary structure content. The PAE plot shows AlphaFold's inter-residue confidence as a color matrix.

InterPro / GO / CATH / organism. The annotation block draws on four external resources. InterPro: which protein families and domains the sequence belongs to. GO: standardized terms for what the protein does, what process it participates in, and where in the cell it acts. CATH: which structural fold it has in the CATH hierarchy. Organism: the species of origin.

Nearest PDB structures. Structural nearest neighbors (via Foldseek easy-search vs the PDB). Reported per hit: target PDB id, E-value, and alignment TM-score. A TM-score above ~0.5 is the conventional threshold for 'same fold'.

Predicted aligned error. Predicted aligned error is AlphaFold's pairwise confidence. Unlike pLDDT (per-residue), PAE is per-residue-pair and captures whether two parts of the structure are correctly placed relative to each other. Units are ångströms of expected positional error.

Solvent-accessible surface area. SASA measures how much of the protein is reachable by solvent. It is computed by rolling a water-sized probe over the atomic surface and summing the exposed area (Å²). Per-residue SASA distinguishes core (buried, low SASA) from surface (exposed, high SASA) residues; total SASA is a whole-molecule size measure.

B-factor. Crystallographic B-factors measure how much each at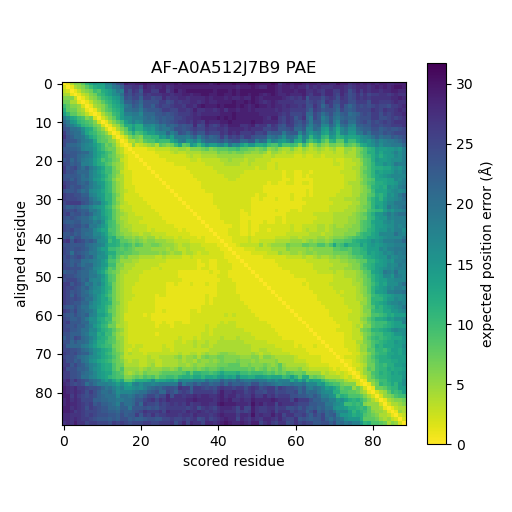om's electron density is smeared out, in Å². They rise in mobile loops and surface residues and fall in the buried interior. In AlphaFold models this column is repurposed to hold pLDDT instead.

pLDDT. For AlphaFold models, the B-factor field carries pLDDT — the model's own estimate of local accuracy on a 0–100 scale. Regions with pLDDT<50 should be treated as essentially unmodeled; they often correspond to intrinsically disordered segments.

Backbone torsions (φ/ψ). φ (phi) and ψ (psi) are the two rotatable backbone dihedrals per residue: φ is the C(i-1)–N–Cα–C torsion, ψ is the N–Cα–C–N(i+1) torsion, both in degrees on (−180°, 180°]. α-helical residues cluster near (−60°, −45°); β-strand residues near (−120°, +130°). A Ramachandran plot is simply a scatter of (φ, ψ) for every residue.

Radius of gyration, Cα contacts, bounding box. Radius of gyration (Rg) is the root-mean-square distance of Cα atoms from their centroid — a single number for overall size and compactness. A globular domain of N residues has Rg ≈ 2.2·N^0.38 Å; an extended or disordered chain has a much larger Rg. The Cα contact count is the number of residue pairs whose Cα atoms are within 8 Å and are more than four positions apart in sequence — a standard proxy for tertiary packing density. The bounding box is the smallest axis-aligned box enclosing all Cα atoms.

Secondary structure (3-state, P-SEA). Three-state secondary structure (P-SEA) collapses the eight DSSP classes into helix (a), strand (b), and coil (c). P-SEA assigns these from Cα geometry alone — distances and angles — without requiring backbone oxygens, so it works on any Cα trace.

Secondary structure (8-state, DSSP). Secondary structure is the local, repeating backbone conformation. DSSP classifies it into eight states by reading the hydrogen-bond network: three helix types (H, G, I), two β types (E, B), two non-regular types (T, S), and unstructured coil (-).

Foldseek 3Di. The Foldseek 3Di string encodes local tertiary geometry as a 20-letter alphabet — one character per residue — derived from the relative positions of nearby Cα atoms. Unlike the amino-acid sequence, 3Di is a direct function of the 3D structure, so two proteins with the same fold have similar 3Di strings even at low sequence identity.

mmCIF coordinates. Structure coordinates are given as an mmCIF _atom_site loop: one row per atom with element, residue name, chain id, sequence number, and x/y/z position in Å. Only the four main-chain atoms per residue are included here; side chains are omitted to keep the record compact.

Sequence. This is the polypeptide sequence — one letter per residue, N-terminus first. Length ranges from a few dozen residues for small domains to over a thousand for large multi-domain proteins.